Protein AF-A0A356BE67-F1 (afdb_monomer_lite)

Structure (mmCIF, N/CA/C/O backbone):
data_AF-A0A356BE67-F1
#
_entry.id   AF-A0A356BE67-F1
#
loop_
_atom_site.group_PDB
_atom_site.id
_atom_site.type_symbol
_atom_site.label_atom_id
_atom_site.label_alt_id
_atom_site.label_comp_id
_atom_site.label_asym_id
_atom_site.label_entity_id
_atom_site.label_seq_id
_atom_site.pdbx_PDB_ins_code
_atom_site.Cartn_x
_atom_site.Cartn_y
_atom_site.Cartn_z
_atom_site.occupancy
_atom_site.B_iso_or_equiv
_atom_site.auth_seq_id
_atom_site.auth_comp_id
_atom_site.auth_asym_id
_atom_site.auth_atom_id
_atom_site.pdbx_PDB_model_num
ATOM 1 N N . VAL A 1 1 ? -8.872 6.206 7.486 1.00 95.75 1 VAL A N 1
ATOM 2 C CA . VAL A 1 1 ? -7.536 6.711 7.078 1.00 95.75 1 VAL A CA 1
ATOM 3 C C . VAL A 1 1 ? -7.100 5.964 5.828 1.00 95.75 1 VAL A C 1
ATOM 5 O O . VAL A 1 1 ? -7.382 4.776 5.741 1.00 95.75 1 VAL A O 1
ATOM 8 N N . VAL A 1 2 ? -6.450 6.630 4.871 1.00 97.25 2 VAL A N 1
ATOM 9 C CA . VAL A 1 2 ? -5.884 5.990 3.670 1.00 97.25 2 VAL A CA 1
ATOM 10 C C . VAL A 1 2 ? -4.389 6.277 3.622 1.00 97.25 2 VAL A C 1
ATOM 12 O O . VAL A 1 2 ? -3.983 7.412 3.859 1.00 97.25 2 VAL A O 1
ATOM 15 N N . VAL A 1 3 ? -3.587 5.255 3.328 1.00 98.06 3 VAL A N 1
ATOM 16 C CA . VAL A 1 3 ? -2.130 5.358 3.167 1.00 98.06 3 VAL A CA 1
ATOM 17 C C . VAL A 1 3 ? -1.742 4.823 1.790 1.00 98.06 3 VAL A C 1
ATOM 19 O O . VAL A 1 3 ? -2.153 3.721 1.434 1.00 98.06 3 VAL A O 1
ATOM 22 N N . SER A 1 4 ? -0.954 5.586 1.028 1.00 97.75 4 SER A N 1
ATOM 23 C CA . SER A 1 4 ? -0.337 5.150 -0.234 1.00 97.75 4 SER A CA 1
ATOM 24 C C . SER A 1 4 ? 1.148 4.852 -0.029 1.00 97.75 4 SER A C 1
ATOM 26 O O . SER A 1 4 ? 1.849 5.658 0.590 1.00 97.75 4 SER A O 1
ATOM 28 N N . ASN A 1 5 ? 1.630 3.716 -0.526 1.00 97.69 5 ASN A N 1
ATOM 29 C CA . ASN A 1 5 ? 3.037 3.328 -0.445 1.00 97.69 5 ASN A CA 1
ATOM 30 C C . ASN A 1 5 ? 3.406 2.351 -1.572 1.00 97.69 5 ASN A C 1
ATOM 32 O O . ASN A 1 5 ? 2.526 1.738 -2.165 1.00 97.69 5 ASN A O 1
ATOM 36 N N . HIS A 1 6 ? 4.692 2.100 -1.814 1.00 96.12 6 HIS A N 1
ATOM 37 C CA . HIS A 1 6 ? 5.110 1.062 -2.756 1.00 96.12 6 HIS A CA 1
ATOM 38 C C . HIS A 1 6 ? 4.613 -0.320 -2.338 1.00 96.12 6 HIS A C 1
ATOM 40 O O . HIS A 1 6 ? 4.667 -0.685 -1.160 1.00 96.12 6 HIS A O 1
ATOM 46 N N . ASP A 1 7 ? 4.170 -1.117 -3.308 1.00 97.81 7 ASP A N 1
ATOM 47 C CA . ASP A 1 7 ? 3.714 -2.478 -3.057 1.00 97.81 7 ASP A CA 1
ATOM 48 C C . ASP A 1 7 ? 4.915 -3.425 -2.937 1.00 97.81 7 ASP A C 1
ATOM 50 O O . ASP A 1 7 ? 5.532 -3.843 -3.917 1.00 97.81 7 ASP A O 1
ATOM 54 N N . THR A 1 8 ? 5.274 -3.727 -1.694 1.00 97.81 8 THR A N 1
ATOM 55 C CA . THR A 1 8 ? 6.365 -4.625 -1.324 1.00 97.81 8 THR A CA 1
ATOM 56 C C . THR A 1 8 ? 5.853 -5.633 -0.302 1.00 97.81 8 THR A C 1
ATOM 58 O O . THR A 1 8 ? 4.862 -5.399 0.394 1.00 97.81 8 THR A O 1
ATOM 61 N N . THR A 1 9 ? 6.573 -6.740 -0.121 1.00 98.19 9 THR A N 1
ATOM 62 C CA . THR A 1 9 ? 6.261 -7.710 0.940 1.00 98.19 9 THR A CA 1
ATOM 63 C C . THR A 1 9 ? 6.220 -7.054 2.325 1.00 98.19 9 THR A C 1
ATOM 65 O O . THR A 1 9 ? 5.377 -7.395 3.153 1.00 98.19 9 THR A O 1
ATOM 68 N N . TRP A 1 10 ? 7.101 -6.080 2.575 1.00 98.50 10 TRP A N 1
ATOM 69 C CA . TRP A 1 10 ? 7.155 -5.364 3.847 1.00 98.50 10 TRP A CA 1
ATOM 70 C C . TRP A 1 10 ? 5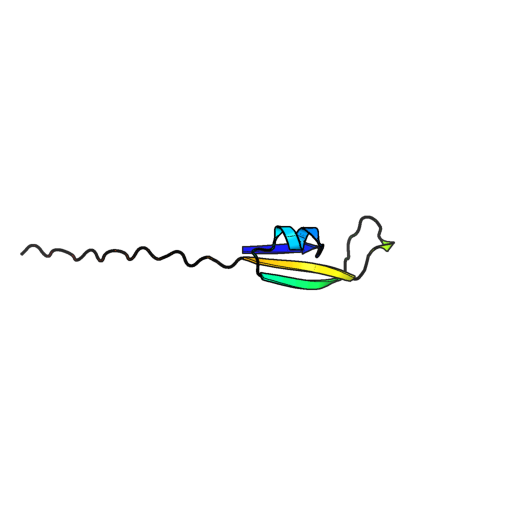.929 -4.474 4.069 1.00 98.50 10 TRP A C 1
ATOM 72 O O . TRP A 1 10 ? 5.298 -4.566 5.121 1.00 98.50 10 TRP A O 1
ATOM 82 N N . THR A 1 11 ? 5.551 -3.657 3.080 1.00 98.44 11 THR A N 1
ATOM 83 C CA . THR A 1 11 ? 4.400 -2.745 3.195 1.00 98.44 11 THR A CA 1
ATOM 84 C C . THR A 1 11 ? 3.085 -3.510 3.348 1.00 98.44 11 THR A C 1
ATOM 86 O O . THR A 1 11 ? 2.259 -3.141 4.180 1.00 98.44 11 THR A O 1
ATOM 89 N N . ARG A 1 12 ? 2.927 -4.651 2.663 1.00 98.50 12 ARG A N 1
ATOM 90 C CA . ARG A 1 12 ? 1.792 -5.566 2.879 1.00 98.50 12 ARG A CA 1
ATOM 91 C C . ARG A 1 12 ? 1.737 -6.129 4.298 1.00 98.50 12 ARG A C 1
ATOM 93 O O . ARG A 1 12 ? 0.656 -6.215 4.871 1.00 98.50 12 ARG A O 1
ATOM 10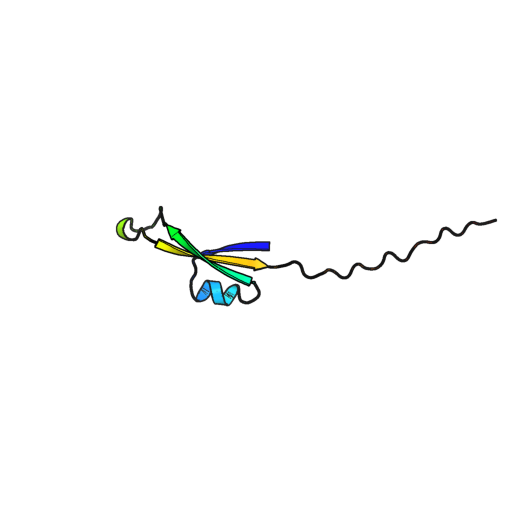0 N N . LYS A 1 13 ? 2.888 -6.488 4.874 1.00 98.56 13 LYS A N 1
ATOM 101 C CA . LYS A 1 13 ? 2.972 -7.021 6.240 1.00 98.56 13 LYS A CA 1
ATOM 102 C C . LYS A 1 13 ? 2.593 -5.972 7.286 1.00 98.56 13 LYS A C 1
ATOM 104 O O . LYS A 1 13 ? 1.802 -6.261 8.177 1.00 98.56 13 LYS A O 1
ATOM 109 N N . ILE A 1 14 ? 3.131 -4.756 7.192 1.00 98.50 14 ILE A N 1
ATOM 110 C CA . ILE A 1 14 ? 2.862 -3.717 8.204 1.00 98.50 14 ILE A CA 1
ATOM 111 C C . ILE A 1 14 ? 1.441 -3.145 8.102 1.00 98.50 14 ILE A C 1
ATOM 113 O O . ILE A 1 14 ? 0.879 -2.739 9.114 1.00 98.50 14 ILE A O 1
ATOM 117 N N . TYR A 1 15 ? 0.832 -3.162 6.912 1.00 98.38 15 TYR A N 1
ATOM 118 C CA . TYR A 1 15 ? -0.548 -2.715 6.703 1.00 98.38 15 TYR A CA 1
ATOM 119 C C . TYR A 1 15 ? -1.570 -3.858 6.707 1.00 98.38 15 TYR A C 1
ATOM 121 O O . TYR A 1 15 ? -2.696 -3.670 6.260 1.00 98.38 15 TYR A O 1
ATOM 129 N N . GLN A 1 16 ? -1.228 -5.033 7.243 1.00 97.62 16 GLN A N 1
ATOM 130 C CA . GLN A 1 16 ? -2.093 -6.224 7.216 1.00 97.62 16 GLN A CA 1
ATOM 131 C C . GLN A 1 16 ? -3.473 -6.049 7.885 1.00 97.62 16 GLN A C 1
ATOM 133 O O . GLN A 1 16 ? -4.363 -6.865 7.679 1.00 97.62 16 GLN A O 1
ATOM 138 N N . GLN A 1 17 ? -3.656 -5.007 8.703 1.00 96.88 17 GLN A N 1
ATOM 139 C CA . GLN A 1 17 ? -4.932 -4.674 9.353 1.00 96.88 17 GLN A CA 1
ATOM 140 C C . GLN A 1 17 ? -5.851 -3.796 8.484 1.00 96.88 17 GLN A C 1
ATOM 142 O O . GLN A 1 17 ? -6.984 -3.522 8.875 1.00 96.88 17 GLN A O 1
ATOM 147 N N . ALA A 1 18 ? -5.365 -3.316 7.340 1.00 97.88 18 ALA A N 1
ATOM 148 C CA . ALA A 1 18 ? -6.129 -2.518 6.394 1.00 97.88 18 ALA A CA 1
ATOM 149 C C . ALA A 1 18 ? -6.692 -3.378 5.262 1.00 97.88 18 ALA A C 1
ATOM 151 O O . ALA A 1 18 ? -6.199 -4.468 4.970 1.00 97.88 18 ALA A O 1
ATOM 152 N N . VAL A 1 19 ? -7.674 -2.833 4.546 1.00 98.00 19 VAL A N 1
ATOM 153 C CA . VAL A 1 19 ? -8.032 -3.359 3.226 1.00 98.00 19 VAL A CA 1
ATOM 154 C C . VAL A 1 19 ? -6.977 -2.882 2.230 1.00 98.00 19 VAL A C 1
ATOM 156 O O . VAL A 1 19 ? -6.733 -1.680 2.109 1.00 98.00 19 VAL A O 1
ATOM 159 N N . LEU A 1 20 ? -6.323 -3.828 1.556 1.00 98.25 20 LEU A N 1
ATOM 160 C CA . LEU A 1 20 ? -5.199 -3.565 0.660 1.00 98.25 20 LEU A CA 1
ATOM 161 C C . LEU A 1 20 ? -5.632 -3.604 -0.807 1.00 98.25 20 LEU A C 1
ATOM 163 O O . LEU A 1 20 ? -6.176 -4.604 -1.273 1.00 98.25 20 LEU A O 1
ATOM 167 N N . HIS A 1 21 ? -5.310 -2.550 -1.551 1.00 98.12 21 HIS A N 1
ATOM 168 C CA . HIS A 1 21 ? -5.517 -2.458 -2.996 1.00 98.12 21 HIS A CA 1
ATOM 169 C C . HIS A 1 21 ? -4.186 -2.187 -3.694 1.00 98.12 21 HIS A C 1
ATOM 171 O O . HIS A 1 21 ? -3.430 -1.331 -3.248 1.00 98.12 21 HIS A O 1
ATOM 177 N N . SER A 1 22 ? -3.900 -2.891 -4.789 1.00 97.75 22 SER A N 1
ATOM 178 C CA . SER A 1 22 ? -2.677 -2.691 -5.574 1.00 97.75 22 SER A CA 1
ATOM 179 C C . SER A 1 22 ? -3.012 -2.169 -6.966 1.00 97.75 22 SER A C 1
ATOM 181 O O . SER A 1 22 ? -3.995 -2.600 -7.571 1.00 97.75 22 SER A O 1
ATOM 183 N N . VAL A 1 23 ? -2.201 -1.245 -7.476 1.00 97.12 23 VAL A N 1
ATOM 184 C CA . VAL A 1 23 ? -2.351 -0.662 -8.812 1.00 97.12 23 VAL A CA 1
ATOM 185 C C . VAL A 1 23 ? -0.991 -0.500 -9.484 1.00 97.12 23 VAL A C 1
ATOM 187 O O . VAL A 1 23 ? 0.002 -0.160 -8.848 1.00 97.12 23 VAL A O 1
ATOM 190 N N . GLN A 1 24 ? -0.934 -0.743 -10.793 1.00 96.81 24 GLN A N 1
ATOM 191 C CA . GLN A 1 24 ? 0.279 -0.539 -11.583 1.00 96.81 24 GLN A CA 1
ATOM 192 C C . GLN A 1 24 ? 0.379 0.919 -12.033 1.00 96.81 24 GLN A C 1
ATOM 194 O O . GLN A 1 24 ? -0.460 1.403 -12.794 1.00 96.81 24 GLN A O 1
ATOM 199 N N . VAL A 1 25 ? 1.438 1.609 -11.620 1.00 93.94 25 VAL A N 1
ATOM 200 C CA . VAL A 1 25 ? 1.690 3.019 -11.945 1.00 93.94 25 VAL A CA 1
ATOM 201 C C . VAL A 1 25 ? 3.005 3.183 -12.699 1.00 93.94 25 VAL A C 1
ATOM 203 O O . VAL A 1 25 ? 3.916 2.364 -12.599 1.00 93.94 25 VAL A O 1
ATOM 206 N N . GLY A 1 26 ? 3.108 4.231 -13.516 1.00 93.69 26 GLY A N 1
ATOM 207 C CA . GLY A 1 26 ? 4.372 4.595 -14.156 1.00 93.69 26 GLY A CA 1
ATOM 208 C C . GLY A 1 26 ? 5.250 5.389 -13.195 1.00 93.69 26 GLY A C 1
ATOM 209 O O . GLY A 1 26 ? 4.795 6.375 -12.624 1.00 93.69 26 GLY A O 1
ATOM 210 N N . ARG A 1 27 ? 6.514 4.994 -13.038 1.00 89.00 27 ARG A N 1
ATOM 211 C CA . ARG A 1 27 ? 7.472 5.696 -12.184 1.00 89.00 27 ARG A CA 1
ATOM 212 C C . ARG A 1 27 ? 8.256 6.733 -12.992 1.00 89.00 27 ARG A C 1
ATOM 214 O O . ARG A 1 27 ? 9.130 6.369 -13.776 1.00 89.00 27 ARG A O 1
ATOM 221 N N . SER A 1 28 ? 7.955 8.017 -12.797 1.00 88.81 28 SER A N 1
ATOM 222 C CA . SER A 1 28 ? 8.615 9.135 -13.496 1.00 88.81 28 SER A CA 1
ATOM 223 C C . SER A 1 28 ? 9.947 9.564 -12.861 1.00 88.81 28 SER A C 1
ATOM 225 O O . SER A 1 28 ? 10.805 10.111 -13.554 1.00 88.81 28 SER A O 1
ATOM 227 N N . ILE A 1 29 ? 10.160 9.273 -11.571 1.00 85.00 29 ILE A N 1
ATOM 228 C CA . ILE A 1 29 ? 11.365 9.636 -10.807 1.00 85.00 29 ILE A CA 1
ATOM 229 C C . ILE A 1 29 ? 11.995 8.378 -10.199 1.00 85.00 29 ILE A C 1
ATOM 231 O O . ILE A 1 29 ? 11.312 7.541 -9.615 1.00 85.00 29 ILE A O 1
ATOM 235 N N . SER A 1 30 ? 13.313 8.237 -10.330 1.00 84.69 30 SER A N 1
ATOM 236 C CA . SER A 1 30 ? 14.093 7.152 -9.726 1.00 84.69 30 SER A CA 1
ATOM 237 C C . SER A 1 30 ? 15.557 7.567 -9.587 1.00 84.69 30 SER A C 1
ATOM 239 O O . SER A 1 30 ? 16.047 8.379 -10.371 1.00 84.69 30 SER A O 1
ATOM 241 N N . GLN A 1 31 ? 16.274 6.967 -8.630 1.00 85.69 31 GLN A N 1
ATOM 242 C CA . GLN A 1 31 ? 17.708 7.216 -8.418 1.00 85.69 31 GLN A CA 1
ATOM 243 C C . GLN A 1 31 ? 18.552 6.870 -9.657 1.00 85.69 31 GLN A C 1
ATOM 245 O O . GLN A 1 31 ? 19.501 7.573 -9.988 1.00 85.69 31 GLN A O 1
ATOM 250 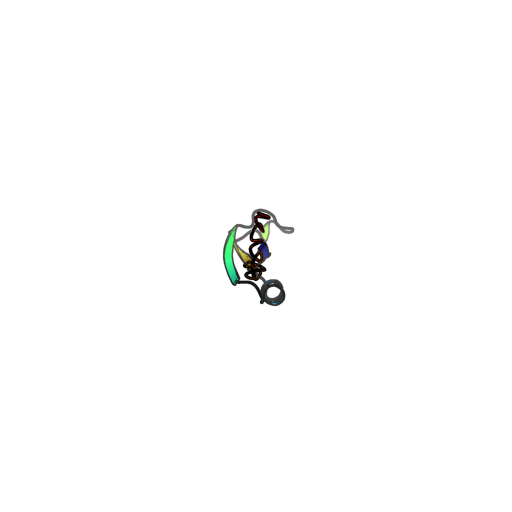N N . LYS A 1 32 ? 18.190 5.797 -10.370 1.00 88.12 32 LYS A N 1
ATOM 251 C CA . LYS A 1 32 ? 18.752 5.452 -11.682 1.00 88.12 32 LYS A CA 1
ATOM 252 C C . LYS A 1 32 ? 17.670 5.635 -12.732 1.00 88.12 32 LYS A C 1
ATOM 254 O O . LYS A 1 32 ? 16.693 4.886 -12.714 1.00 88.12 32 LYS A O 1
ATOM 259 N N . GLY A 1 33 ? 17.823 6.596 -13.642 1.00 84.69 33 GLY A N 1
ATOM 260 C CA . GLY A 1 33 ? 16.817 6.891 -14.673 1.00 84.69 33 GLY A CA 1
ATOM 261 C C . GLY A 1 33 ? 16.466 5.688 -15.560 1.00 84.69 33 GLY A C 1
ATOM 262 O O . GLY A 1 33 ? 15.307 5.515 -15.919 1.00 84.69 33 GLY A O 1
ATOM 263 N N . SER A 1 34 ? 17.426 4.792 -15.807 1.00 87.31 34 SER A N 1
ATOM 264 C CA . SER A 1 34 ? 17.219 3.524 -16.527 1.00 87.31 34 SER A CA 1
ATOM 265 C C . SER A 1 34 ? 16.280 2.542 -15.822 1.00 87.31 34 SER A C 1
ATOM 267 O O . SER A 1 34 ? 15.767 1.626 -16.448 1.00 87.31 34 SER A O 1
ATOM 269 N N . SER A 1 35 ? 16.036 2.728 -14.523 1.00 84.56 35 SER A N 1
ATOM 270 C CA . SER A 1 35 ? 15.088 1.916 -13.753 1.00 84.56 35 SER A CA 1
ATOM 271 C C . SER A 1 35 ? 13.669 2.493 -13.740 1.00 84.56 35 SER A C 1
ATOM 273 O O . SER A 1 35 ? 12.806 1.968 -13.038 1.00 84.56 35 SER A O 1
ATOM 275 N N . ARG A 1 36 ? 13.392 3.594 -14.451 1.00 88.75 36 ARG A N 1
ATOM 276 C CA . ARG A 1 36 ? 12.014 4.079 -14.627 1.00 88.75 36 ARG A CA 1
ATOM 277 C C . ARG A 1 36 ? 11.210 3.027 -15.391 1.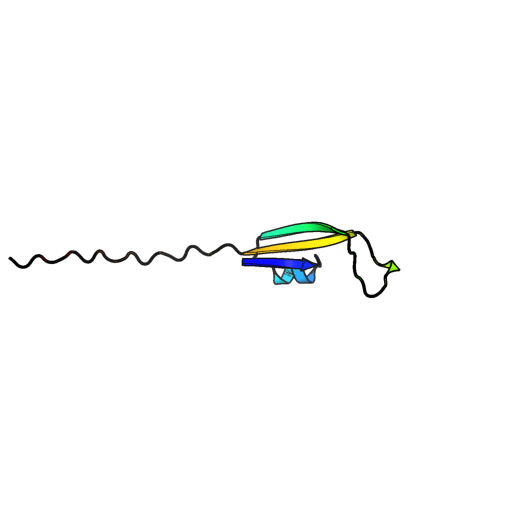00 88.75 36 ARG A C 1
ATOM 279 O O . ARG A 1 36 ? 11.702 2.431 -16.340 1.00 88.75 36 ARG A O 1
ATOM 286 N N . GLY A 1 37 ? 9.980 2.784 -14.960 1.00 90.62 37 GLY A N 1
ATOM 287 C CA . GLY A 1 37 ? 9.158 1.700 -15.486 1.00 90.62 37 GLY A CA 1
ATOM 288 C C . GLY A 1 37 ? 7.830 1.601 -14.752 1.00 90.62 37 GLY A C 1
ATOM 289 O O . GLY A 1 37 ? 7.494 2.473 -13.947 1.00 90.62 37 GLY A O 1
ATOM 290 N N . LYS A 1 38 ? 7.068 0.546 -15.038 1.00 92.75 38 LYS A N 1
ATOM 291 C CA . LYS A 1 38 ? 5.858 0.231 -14.276 1.00 92.75 38 LYS A CA 1
ATOM 292 C C . LYS A 1 38 ? 6.248 -0.357 -12.923 1.00 92.75 38 LYS A C 1
ATOM 294 O O . LYS A 1 38 ? 7.115 -1.224 -12.854 1.00 92.75 38 LYS A O 1
ATOM 299 N N . VAL A 1 39 ? 5.632 0.150 -11.865 1.00 93.31 39 VAL A N 1
ATOM 300 C CA . VAL A 1 39 ? 5.790 -0.341 -10.495 1.00 93.31 39 VAL A CA 1
ATOM 301 C C . VAL A 1 39 ? 4.419 -0.508 -9.862 1.00 93.31 39 VAL A C 1
ATOM 303 O O . VAL A 1 39 ? 3.463 0.168 -10.244 1.00 93.31 39 VAL A O 1
ATOM 306 N N . ALA A 1 40 ? 4.333 -1.403 -8.888 1.00 96.62 40 ALA A N 1
ATOM 307 C CA . ALA A 1 40 ? 3.126 -1.598 -8.109 1.00 96.62 40 ALA A CA 1
ATOM 308 C C . ALA A 1 40 ? 3.080 -0.595 -6.943 1.00 96.62 40 ALA A C 1
ATOM 310 O O . ALA A 1 40 ? 4.056 -0.443 -6.205 1.00 96.62 40 ALA A O 1
ATOM 311 N N . GLU A 1 41 ? 1.937 0.063 -6.778 1.00 96.81 41 GLU A N 1
ATOM 312 C CA . GLU A 1 41 ? 1.619 0.936 -5.650 1.00 96.81 41 GLU A CA 1
ATOM 313 C C . GLU A 1 41 ? 0.481 0.315 -4.835 1.00 96.81 41 GLU A C 1
ATOM 315 O O . GLU A 1 41 ? -0.471 -0.233 -5.391 1.00 96.81 41 GLU A O 1
ATOM 320 N N . LEU A 1 42 ? 0.592 0.396 -3.515 1.00 98.31 42 LEU A N 1
ATOM 321 C CA . LEU A 1 42 ? -0.317 -0.155 -2.524 1.00 98.31 42 LEU A CA 1
ATOM 322 C C . LEU A 1 42 ? -1.101 0.972 -1.845 1.00 98.31 42 LEU A C 1
ATOM 324 O O . LEU A 1 42 ? -0.525 1.901 -1.283 1.00 98.31 42 LEU A O 1
ATOM 328 N N . PHE A 1 43 ? -2.421 0.835 -1.824 1.00 98.31 43 PHE A N 1
ATOM 329 C CA . PHE A 1 43 ? -3.331 1.646 -1.027 1.00 98.31 43 PHE A CA 1
ATOM 330 C C . PHE A 1 43 ? -3.859 0.812 0.140 1.00 98.31 43 PHE A C 1
ATOM 332 O O . PHE A 1 43 ? -4.532 -0.199 -0.066 1.00 98.31 43 PHE A O 1
ATOM 339 N N . ALA A 1 44 ? -3.564 1.246 1.363 1.00 98.44 44 ALA A N 1
ATOM 340 C CA . ALA A 1 44 ? -4.068 0.660 2.599 1.00 98.44 44 ALA A CA 1
ATOM 341 C C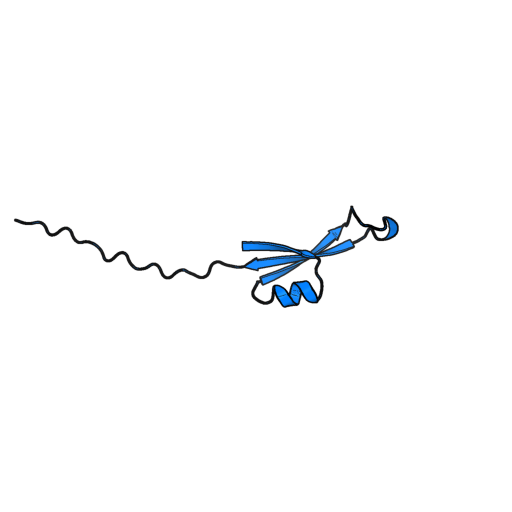 . ALA A 1 44 ? -5.203 1.525 3.162 1.00 98.44 44 ALA A C 1
ATOM 343 O O . ALA A 1 44 ? -4.993 2.679 3.548 1.00 98.44 44 ALA A O 1
ATOM 344 N N . VAL A 1 45 ? -6.415 0.970 3.204 1.00 97.94 45 VAL A N 1
ATOM 345 C CA . VAL A 1 45 ? -7.627 1.658 3.663 1.00 97.94 45 VAL A CA 1
ATOM 346 C C . VAL A 1 45 ? -8.030 1.148 5.044 1.00 97.94 45 VAL A C 1
ATOM 348 O O . VAL A 1 45 ? -8.450 0.002 5.209 1.00 97.94 45 VAL A O 1
ATOM 351 N N . TYR A 1 46 ? -7.937 2.027 6.039 1.00 96.44 46 TYR A N 1
ATOM 352 C CA . TYR A 1 46 ? -8.411 1.800 7.401 1.00 96.44 46 TYR A CA 1
ATOM 353 C C . TYR A 1 46 ? -9.788 2.433 7.577 1.00 96.44 46 TYR A C 1
ATOM 355 O O . TYR A 1 46 ? -9.931 3.662 7.507 1.00 96.44 46 TYR A O 1
ATOM 363 N N . GLN A 1 47 ? -10.793 1.599 7.819 1.00 92.06 47 GLN A N 1
ATOM 364 C CA . GLN A 1 47 ? -12.149 2.053 8.109 1.00 92.06 47 GLN A CA 1
ATOM 365 C C . GLN A 1 47 ? -12.254 2.535 9.557 1.00 92.06 47 GLN A C 1
ATOM 367 O O . GLN A 1 47 ? -11.507 2.090 10.430 1.00 92.06 47 GLN A O 1
ATOM 372 N N . ALA A 1 48 ? -13.167 3.472 9.810 1.00 87.00 48 ALA A N 1
ATOM 373 C CA . ALA A 1 48 ? -13.466 3.868 11.175 1.00 87.00 48 ALA A CA 1
ATOM 374 C C . ALA A 1 48 ? -14.111 2.682 11.898 1.00 87.00 48 ALA A C 1
ATOM 376 O O . ALA A 1 48 ? -15.080 2.105 11.405 1.00 87.00 48 ALA A O 1
ATOM 377 N N . MET A 1 49 ? -13.594 2.347 13.078 1.00 77.88 49 MET A N 1
ATOM 378 C CA . MET A 1 49 ? -14.356 1.519 14.004 1.00 77.88 49 MET A CA 1
ATOM 379 C C . MET A 1 49 ? -15.633 2.291 14.351 1.00 77.88 49 MET A C 1
ATOM 381 O O . MET A 1 49 ? -15.531 3.487 14.655 1.00 77.88 49 MET A O 1
ATOM 385 N N . PRO A 1 50 ? -16.821 1.664 14.307 1.00 74.62 50 PRO A N 1
ATOM 386 C CA . PRO A 1 50 ? -18.021 2.287 14.833 1.00 74.62 50 PRO A CA 1
ATOM 387 C C . PRO A 1 50 ? -17.754 2.632 16.295 1.00 74.62 50 PRO A C 1
ATOM 389 O O . PRO A 1 50 ? -17.639 1.742 17.134 1.00 74.62 50 PRO A O 1
ATOM 392 N N . 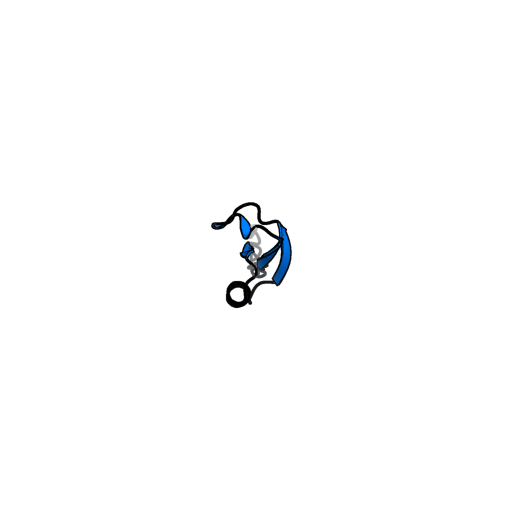VAL A 1 51 ? -17.599 3.920 16.604 1.00 69.94 51 VAL A N 1
ATOM 393 C CA . VAL A 1 51 ? -17.582 4.367 17.994 1.00 69.94 51 VAL A CA 1
ATOM 394 C C . VAL A 1 51 ? -18.995 4.105 18.504 1.00 69.94 51 VAL A C 1
ATOM 396 O O . VAL A 1 51 ? -19.937 4.657 17.919 1.00 69.94 51 VAL A O 1
ATOM 399 N N . PRO A 1 52 ? -19.194 3.261 19.533 1.00 67.31 52 PRO A N 1
ATOM 400 C CA . PRO A 1 52 ? -20.505 3.128 20.138 1.00 67.31 52 PRO A CA 1
ATOM 401 C C . PRO A 1 52 ? -20.929 4.530 20.563 1.00 67.31 52 PRO A C 1
ATOM 403 O O . PRO A 1 52 ? -20.263 5.158 21.388 1.00 67.31 52 PRO A O 1
ATOM 406 N N . ARG A 1 53 ? -21.994 5.066 19.955 1.00 68.56 53 ARG A N 1
ATOM 407 C CA . ARG A 1 53 ? -22.594 6.300 20.455 1.00 68.56 53 ARG A CA 1
ATOM 408 C C . ARG A 1 53 ? -23.016 5.990 21.882 1.00 68.56 53 ARG A C 1
ATOM 410 O O . ARG A 1 53 ? -23.947 5.209 22.073 1.00 68.56 53 ARG A O 1
ATOM 417 N N . LEU A 1 54 ? -22.334 6.581 22.865 1.00 65.56 54 LEU A N 1
ATOM 418 C CA . LEU A 1 54 ? -22.907 6.735 24.193 1.00 65.56 54 LEU A CA 1
ATOM 419 C C . LEU A 1 54 ? -24.249 7.413 23.947 1.00 65.56 54 LEU A C 1
ATOM 421 O O . LEU A 1 54 ? -24.292 8.550 23.471 1.00 65.56 54 LEU A O 1
ATOM 425 N N . GLN A 1 55 ? -25.333 6.660 24.122 1.00 58.47 55 GLN A N 1
ATOM 426 C CA . GLN A 1 55 ? -26.671 7.209 24.043 1.00 58.47 55 GLN A CA 1
ATOM 427 C C . GLN A 1 55 ? -26.670 8.393 25.003 1.00 58.47 55 GLN A C 1
ATOM 429 O O . GLN A 1 55 ? -26.421 8.218 26.196 1.00 58.47 55 GLN A O 1
ATOM 434 N N . GLN A 1 56 ? -26.853 9.603 24.471 1.00 57.88 56 GLN A N 1
ATOM 435 C CA . GLN A 1 56 ? -27.222 10.748 25.285 1.00 57.88 56 GLN A CA 1
ATOM 436 C C . GLN A 1 56 ? -28.464 10.300 26.045 1.00 57.88 56 GLN A C 1
ATOM 438 O O . GLN A 1 56 ? -29.536 10.174 25.454 1.00 57.88 56 GLN A O 1
ATOM 443 N N . LEU A 1 57 ? -28.285 9.961 27.323 1.00 57.25 57 LEU A N 1
ATOM 444 C CA . LEU A 1 57 ? -29.383 9.731 28.242 1.00 57.25 57 LEU A CA 1
ATOM 445 C C . LEU A 1 57 ? -30.240 10.983 28.137 1.00 57.25 57 LEU A C 1
ATOM 447 O O . LEU A 1 57 ? -29.774 12.083 28.439 1.00 57.25 57 LEU A O 1
ATOM 451 N N . ALA A 1 58 ? -31.433 10.817 27.572 1.00 57.25 58 ALA A N 1
ATOM 452 C CA . ALA A 1 58 ? -32.362 11.899 27.348 1.00 57.25 58 ALA A CA 1
ATOM 453 C C . ALA A 1 58 ? -32.571 12.616 28.684 1.00 57.25 58 ALA A C 1
ATOM 455 O O . ALA A 1 58 ? -33.146 12.058 29.617 1.00 57.25 58 ALA A O 1
ATOM 456 N N . VAL A 1 59 ? -32.061 13.842 28.788 1.00 57.50 59 VAL A N 1
ATOM 457 C CA . VAL A 1 59 ? -32.380 14.730 29.898 1.00 57.50 59 VAL A CA 1
ATOM 458 C C . VAL A 1 59 ? -33.837 15.122 29.694 1.00 57.50 59 VAL A C 1
ATOM 460 O O . VAL A 1 59 ? -34.149 16.018 28.914 1.00 57.50 59 VAL A O 1
ATOM 463 N N . THR A 1 60 ? -34.753 14.403 30.338 1.00 56.66 60 THR A N 1
ATOM 464 C CA . THR A 1 60 ? -36.142 14.847 30.450 1.00 56.66 60 THR A CA 1
ATOM 465 C C . THR A 1 60 ? -36.156 16.131 31.278 1.00 56.66 60 THR A C 1
ATOM 467 O O . THR A 1 60 ? -35.668 16.101 32.413 1.00 56.66 60 THR A O 1
ATOM 470 N N . PRO A 1 61 ? -36.699 17.254 30.776 1.00 58.09 61 PRO A N 1
ATOM 471 C CA . PRO A 1 61 ? -36.891 18.423 31.615 1.00 58.09 61 PRO A CA 1
ATOM 472 C C . PRO A 1 61 ? -37.958 18.076 32.656 1.00 58.09 61 PRO A C 1
ATOM 474 O O . PRO A 1 61 ? -39.122 17.858 32.318 1.00 58.09 61 PRO A O 1
ATOM 477 N N . GLN A 1 62 ? -37.561 17.991 33.927 1.00 53.97 62 GLN A N 1
ATOM 478 C CA . GLN A 1 62 ? -38.516 17.973 35.027 1.00 53.97 62 GLN A CA 1
ATOM 479 C C . GLN A 1 62 ? -39.218 19.330 35.037 1.00 53.97 62 GLN A C 1
ATOM 481 O O . GLN A 1 62 ? -38.632 20.356 35.382 1.00 53.97 62 GLN A O 1
ATOM 486 N N . LYS A 1 63 ? -40.469 19.340 34.583 1.00 52.25 63 LYS A N 1
ATOM 487 C CA . LYS A 1 63 ? -41.357 20.488 34.705 1.00 52.25 63 LYS A CA 1
ATOM 488 C C . LYS A 1 63 ? -41.802 20.533 36.168 1.00 52.25 63 LYS A C 1
ATOM 490 O O . LYS A 1 63 ? -42.639 19.735 36.571 1.00 52.25 63 LYS A O 1
ATOM 495 N N . ALA A 1 64 ? -41.181 21.405 36.958 1.00 51.44 64 ALA A N 1
ATOM 496 C CA . ALA A 1 64 ? -41.662 21.735 38.292 1.00 51.44 64 ALA A CA 1
ATOM 497 C C . ALA A 1 64 ? -42.961 22.540 38.139 1.00 51.44 64 ALA A C 1
ATOM 499 O O . ALA A 1 64 ? -42.957 23.628 37.559 1.00 51.44 64 ALA A O 1
ATOM 500 N N . GLY A 1 65 ? -44.059 21.953 38.598 1.00 47.41 65 GLY A N 1
ATOM 501 C CA . GLY A 1 65 ? -45.377 22.555 38.739 1.00 47.41 65 GLY A CA 1
ATOM 502 C C . GLY A 1 65 ? -46.044 21.944 39.953 1.00 47.41 65 GLY A C 1
ATOM 503 O O . GLY A 1 65 ? -45.869 20.717 40.132 1.00 47.41 65 GLY A O 1
#

Secondary structure (DSSP, 8-state):
-EEEEE--HHHHHHTTTSEEEEEEEE----SSGGG-SEEEEEEEE-PPP----------------

Sequence (65 aa):
VVVSNHDTTWTRKIYQQAVLHSVQVGRSISQKGSSRGKVAELFAVYQAMPVPRLQQLAVTPQKAG

pLDDT: mean 85.7, std 15.98, range [47.41, 98.56]

Foldseek 3Di:
DKDKDFDDPVVCVVLVVFDKDKDWDFAPDDPDNVPTGIGIMIMGHDDDDPDPPPPPPPPDPPDDD

Radius of gyration: 23.42 Å; chains: 1; bounding box: 64×30×55 Å